Protein AF-A0A5B7C686-F1 (afdb_monomer_lite)

Radius of gyration: 26.51 Å; chains: 1; bounding box: 42×69×51 Å

Structure (mmCIF, N/CA/C/O backbone):
data_AF-A0A5B7C686-F1
#
_entry.id   AF-A0A5B7C686-F1
#
loop_
_atom_site.group_PDB
_atom_site.id
_atom_site.type_symbol
_atom_site.label_atom_id
_atom_site.label_alt_id
_atom_site.label_comp_id
_atom_site.label_asym_id
_atom_site.label_entity_id
_atom_site.label_seq_id
_atom_site.pdbx_PDB_ins_code
_atom_site.Cartn_x
_atom_site.Cartn_y
_atom_site.Cartn_z
_atom_site.occupancy
_atom_site.B_iso_or_equiv
_atom_site.auth_seq_id
_atom_site.auth_comp_id
_atom_site.auth_asym_id
_atom_site.auth_atom_id
_ato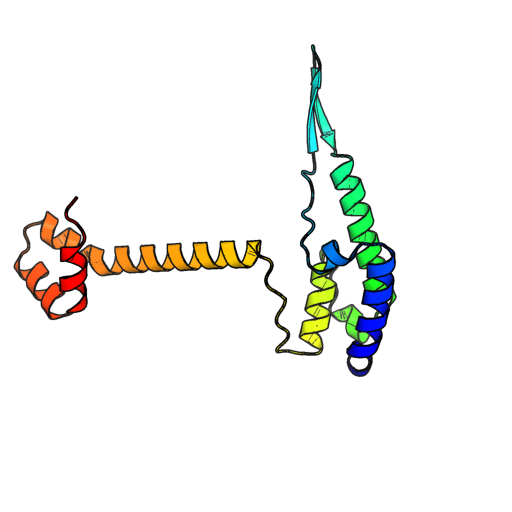m_site.pdbx_PDB_model_num
ATOM 1 N N . THR A 1 1 ? -7.807 11.210 17.046 1.00 77.44 1 THR A N 1
ATOM 2 C CA . THR A 1 1 ? -8.127 10.306 18.167 1.00 77.44 1 THR A CA 1
ATOM 3 C C . THR A 1 1 ? -8.656 9.000 17.616 1.00 77.44 1 THR A C 1
ATOM 5 O O . THR A 1 1 ? -9.300 8.996 16.567 1.00 77.44 1 THR A O 1
ATOM 8 N N . LYS A 1 2 ? -8.427 7.889 18.319 1.00 81.19 2 LYS A N 1
ATOM 9 C CA . LYS A 1 2 ? -8.900 6.559 17.888 1.00 81.19 2 LYS A CA 1
ATOM 10 C C . LYS A 1 2 ? -10.428 6.448 17.800 1.00 81.19 2 LYS A C 1
ATOM 12 O O . LYS A 1 2 ? -10.941 5.749 16.934 1.00 81.19 2 LYS A O 1
ATOM 17 N N . ALA A 1 3 ? -11.152 7.189 18.641 1.00 84.38 3 ALA A N 1
ATOM 18 C CA . ALA A 1 3 ? -12.616 7.189 18.669 1.00 84.38 3 ALA A CA 1
ATOM 19 C C . ALA A 1 3 ? -13.258 7.659 17.349 1.00 84.38 3 ALA A C 1
ATOM 21 O O . ALA A 1 3 ? -14.319 7.166 16.980 1.00 84.38 3 ALA A O 1
ATOM 22 N N . ASN A 1 4 ? -12.607 8.568 16.612 1.00 89.19 4 ASN A N 1
ATOM 23 C CA . ASN A 1 4 ? -13.137 9.095 15.349 1.00 89.19 4 ASN A CA 1
ATOM 24 C C . ASN A 1 4 ? -12.676 8.300 14.111 1.00 89.19 4 ASN A C 1
ATOM 26 O O . ASN A 1 4 ? -12.935 8.698 12.976 1.00 89.19 4 ASN A O 1
ATOM 30 N N . TYR A 1 5 ? -11.969 7.184 14.313 1.00 90.12 5 TYR A N 1
ATOM 31 C CA . TYR A 1 5 ? -11.372 6.413 13.226 1.00 90.12 5 TYR A CA 1
ATOM 32 C C . TYR A 1 5 ? -12.378 5.934 12.165 1.00 90.12 5 TYR A C 1
ATOM 34 O O . TYR A 1 5 ? -12.057 6.069 10.987 1.00 90.12 5 TYR A O 1
ATOM 42 N N . PRO A 1 6 ? -13.584 5.420 12.496 1.00 90.75 6 PRO A N 1
ATOM 43 C CA . PRO A 1 6 ? -14.525 4.967 11.468 1.00 90.75 6 PRO A CA 1
ATOM 44 C C . PRO A 1 6 ? -14.951 6.081 10.503 1.00 90.75 6 PRO A C 1
ATOM 46 O O . PRO A 1 6 ? -14.969 5.870 9.291 1.00 90.75 6 PRO A O 1
ATOM 49 N N . LEU A 1 7 ? -15.239 7.275 11.032 1.00 93.50 7 LEU A N 1
ATOM 50 C CA . LEU A 1 7 ? -15.616 8.436 10.226 1.00 93.50 7 LEU A CA 1
ATOM 51 C C . LEU A 1 7 ? -14.431 8.936 9.396 1.00 93.50 7 LEU A C 1
ATOM 53 O O . LEU A 1 7 ? -14.562 9.112 8.186 1.00 93.50 7 LEU A O 1
ATOM 57 N N . TRP A 1 8 ? -13.266 9.093 10.030 1.00 94.81 8 TRP A N 1
ATOM 58 C CA . TRP A 1 8 ? -12.029 9.474 9.348 1.00 94.81 8 TRP A CA 1
ATOM 59 C C . TRP A 1 8 ? -11.700 8.510 8.200 1.00 94.81 8 TRP A C 1
ATOM 61 O O . TRP A 1 8 ? -11.394 8.939 7.091 1.00 94.81 8 TRP A O 1
ATOM 71 N N . LYS A 1 9 ? -11.832 7.199 8.432 1.00 93.50 9 LYS A N 1
ATOM 72 C CA . LYS A 1 9 ? -11.572 6.166 7.426 1.00 93.50 9 LYS A CA 1
ATOM 73 C C . LYS A 1 9 ? -12.513 6.312 6.234 1.00 93.50 9 LYS A C 1
ATOM 75 O O . LYS A 1 9 ? -12.054 6.209 5.101 1.00 93.50 9 LYS A O 1
ATOM 80 N N . ALA A 1 10 ? -13.802 6.554 6.474 1.00 94.12 10 ALA A N 1
ATOM 81 C CA . ALA A 1 10 ? -14.776 6.769 5.406 1.00 94.12 10 ALA A CA 1
ATOM 82 C C . ALA A 1 10 ? -14.448 8.025 4.580 1.00 94.12 10 ALA A C 1
ATOM 84 O O . ALA A 1 10 ? -14.434 7.961 3.352 1.00 94.12 10 ALA A O 1
ATOM 85 N N . GLN A 1 11 ? -14.110 9.136 5.242 1.00 96.19 11 GLN A N 1
ATOM 86 C CA . GLN A 1 11 ? -13.698 10.377 4.576 1.00 96.19 11 GLN A CA 1
ATOM 87 C C . GLN A 1 11 ? -12.432 10.174 3.741 1.00 96.19 11 GLN A C 1
ATOM 89 O O . GLN A 1 11 ? -12.380 10.582 2.581 1.00 96.19 11 GLN A O 1
ATOM 94 N N . MET A 1 12 ? -11.434 9.488 4.299 1.00 95.94 12 MET A N 1
ATOM 95 C CA . MET A 1 12 ? -10.189 9.251 3.587 1.00 95.94 12 MET A CA 1
ATOM 96 C C . MET A 1 12 ? -10.340 8.295 2.415 1.00 95.94 12 MET A C 1
ATOM 98 O O . MET A 1 12 ? -9.783 8.556 1.352 1.00 95.94 12 MET A O 1
ATOM 102 N N . LEU A 1 13 ? -11.111 7.217 2.571 1.00 95.12 13 LEU A N 1
ATOM 103 C CA . LEU A 1 13 ? -11.419 6.326 1.454 1.00 95.12 13 LEU A CA 1
ATOM 104 C C . LEU A 1 13 ? -12.151 7.075 0.340 1.00 95.12 13 LEU A C 1
ATOM 106 O O . LEU A 1 13 ? -11.816 6.861 -0.819 1.00 95.12 13 LEU A O 1
ATOM 110 N N . SER A 1 14 ? -13.074 7.982 0.677 1.00 95.62 14 SER A N 1
ATOM 111 C CA . SER A 1 14 ? -13.755 8.820 -0.313 1.00 95.62 14 SER A CA 1
ATOM 112 C C . SER A 1 14 ? -12.762 9.668 -1.114 1.00 95.62 14 SER A C 1
ATOM 114 O O . SER A 1 14 ? -12.803 9.624 -2.341 1.00 95.62 14 SER A O 1
ATOM 116 N N . LEU A 1 15 ? -11.843 10.379 -0.450 1.00 96.50 15 LEU A N 1
ATOM 117 C CA . LEU A 1 15 ? -10.828 11.206 -1.120 1.00 96.50 15 LEU A CA 1
ATOM 118 C C . LEU A 1 15 ? -9.864 10.373 -1.976 1.00 96.50 15 LEU A C 1
ATOM 120 O O . LEU A 1 15 ? -9.534 10.734 -3.096 1.00 96.50 15 LEU A O 1
ATOM 124 N N . ILE A 1 16 ? -9.391 9.244 -1.453 1.00 95.56 16 ILE A N 1
ATOM 125 C CA . ILE A 1 16 ? -8.451 8.380 -2.178 1.00 95.56 16 ILE A CA 1
ATOM 126 C C . ILE A 1 16 ? -9.146 7.734 -3.386 1.00 95.56 16 ILE A C 1
ATOM 128 O O . ILE A 1 16 ? -8.524 7.547 -4.431 1.00 95.56 16 ILE A O 1
ATOM 132 N N . SER A 1 17 ? -10.434 7.403 -3.255 1.00 95.19 17 SER A N 1
ATOM 133 C CA . SER A 1 17 ? -11.230 6.836 -4.344 1.00 95.19 17 SER A CA 1
ATOM 134 C C . SER A 1 17 ? -11.533 7.833 -5.455 1.00 95.19 17 SER A C 1
ATOM 136 O O . SER A 1 1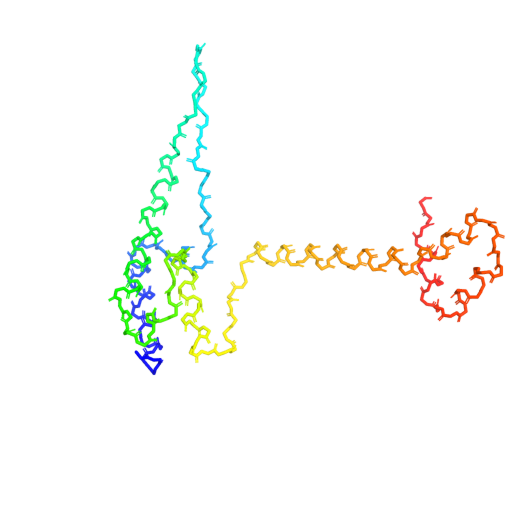7 ? -11.544 7.425 -6.608 1.00 95.19 17 SER A O 1
ATOM 138 N N . SER A 1 18 ? -11.713 9.125 -5.148 1.00 96.69 18 SER A N 1
ATOM 139 C CA . SER A 1 18 ? -11.974 10.139 -6.181 1.00 96.69 18 SER A CA 1
ATOM 140 C C . SER A 1 18 ? -10.786 10.378 -7.115 1.00 96.69 18 SER A C 1
ATOM 142 O O . SER A 1 18 ? -10.952 11.007 -8.150 1.00 96.69 18 SER A O 1
ATOM 144 N N . GLU A 1 19 ? -9.610 9.873 -6.747 1.00 95.31 19 GLU A N 1
ATOM 145 C CA . GLU A 1 19 ? -8.352 10.001 -7.490 1.00 95.31 19 GLU A CA 1
ATOM 146 C C . GLU A 1 19 ? -7.868 8.644 -8.040 1.00 95.31 19 GLU A C 1
ATOM 148 O O . GLU A 1 19 ? -6.736 8.524 -8.501 1.00 95.31 19 GLU A O 1
ATOM 153 N N . ASP A 1 20 ? -8.695 7.594 -7.948 1.00 94.12 20 ASP A N 1
ATOM 154 C CA . ASP A 1 20 ? -8.369 6.223 -8.371 1.00 94.12 20 ASP A CA 1
ATOM 155 C C . ASP A 1 20 ? -7.124 5.618 -7.681 1.00 94.12 20 ASP A C 1
ATOM 157 O O . ASP A 1 20 ? -6.450 4.722 -8.196 1.00 94.12 20 ASP A O 1
ATOM 161 N N . LEU A 1 21 ? -6.826 6.053 -6.452 1.00 95.25 21 LEU A N 1
ATOM 162 C CA . LEU A 1 21 ? -5.604 5.678 -5.729 1.00 95.25 21 LEU A CA 1
ATOM 163 C C . LEU A 1 21 ? -5.782 4.543 -4.707 1.00 95.25 21 LEU A C 1
ATOM 165 O O . LEU A 1 21 ? -4.830 4.172 -4.016 1.00 95.25 21 LEU A O 1
ATOM 169 N N . LEU A 1 22 ? -6.971 3.936 -4.610 1.00 92.50 22 LEU A N 1
ATOM 170 C CA . LEU A 1 22 ? -7.261 2.870 -3.631 1.00 92.50 22 LEU A CA 1
ATOM 171 C C . LEU A 1 22 ? -6.309 1.673 -3.743 1.00 92.50 22 LEU A C 1
ATOM 173 O O . LEU A 1 22 ? -5.985 1.019 -2.752 1.00 92.50 22 LEU A O 1
ATOM 177 N N . ALA A 1 23 ? -5.819 1.418 -4.949 1.00 89.31 23 ALA A N 1
ATOM 178 C CA . ALA A 1 23 ? -4.915 0.325 -5.252 1.00 89.31 23 ALA A CA 1
ATOM 179 C C . ALA A 1 23 ? -3.551 0.444 -4.524 1.00 89.31 23 ALA A C 1
ATOM 181 O O . ALA A 1 23 ? -2.900 -0.567 -4.255 1.00 89.31 23 ALA A O 1
ATOM 182 N N . PHE A 1 24 ? -3.145 1.654 -4.114 1.00 90.75 24 PHE A N 1
ATOM 183 C CA . PHE A 1 24 ? -1.979 1.873 -3.245 1.00 90.75 24 PHE A CA 1
ATOM 184 C C . PHE A 1 24 ? -2.258 1.488 -1.788 1.00 90.75 24 PHE A C 1
ATOM 186 O O . PHE A 1 24 ? -1.386 0.933 -1.124 1.00 90.75 24 PHE A O 1
ATOM 193 N N . ILE A 1 25 ? -3.473 1.747 -1.296 1.00 90.12 25 ILE A N 1
ATOM 194 C CA . ILE A 1 25 ? -3.885 1.419 0.077 1.00 90.12 25 ILE A CA 1
ATOM 195 C C . ILE A 1 25 ? -4.049 -0.086 0.253 1.00 90.12 25 ILE A C 1
ATOM 197 O O . ILE A 1 25 ? -3.579 -0.645 1.240 1.00 90.12 25 ILE A O 1
ATOM 201 N N . TYR A 1 26 ? -4.659 -0.752 -0.726 1.00 87.00 26 TYR A N 1
ATOM 202 C CA . TYR A 1 26 ? -4.776 -2.212 -0.742 1.00 87.00 26 TYR A CA 1
ATOM 203 C C . TYR A 1 26 ? -3.488 -2.908 -1.200 1.00 87.00 26 TYR A C 1
ATOM 205 O O . TYR A 1 26 ? -3.395 -4.130 -1.157 1.00 87.00 26 TYR A O 1
ATOM 213 N N . GLY A 1 27 ? -2.496 -2.132 -1.651 1.00 82.94 27 GLY A N 1
ATOM 214 C CA . GLY A 1 27 ? -1.207 -2.601 -2.154 1.00 82.94 27 GLY A CA 1
ATOM 215 C C . GLY A 1 27 ? -1.315 -3.606 -3.297 1.00 82.94 27 GLY A C 1
ATOM 216 O O . GLY A 1 27 ? -0.490 -4.511 -3.410 1.00 82.94 27 GLY A O 1
ATOM 217 N N . THR A 1 28 ? -2.322 -3.431 -4.150 1.00 85.62 28 THR A N 1
ATOM 218 C CA . THR A 1 28 ? -2.432 -4.140 -5.427 1.00 85.62 28 THR A CA 1
ATOM 219 C C . THR A 1 28 ? -1.507 -3.530 -6.485 1.00 85.62 28 THR A C 1
ATOM 221 O O . THR A 1 28 ? -1.114 -4.225 -7.420 1.00 85.62 28 THR A O 1
ATOM 224 N N . VAL A 1 29 ? -1.094 -2.266 -6.319 1.00 85.81 29 VAL A N 1
ATOM 225 C CA . VAL A 1 29 ? -0.069 -1.615 -7.153 1.00 85.81 29 VAL A CA 1
ATOM 226 C C . VAL A 1 29 ? 1.317 -1.882 -6.576 1.00 85.81 29 VAL A C 1
ATOM 228 O O . VAL A 1 29 ? 1.640 -1.442 -5.472 1.00 85.81 29 VAL A O 1
ATOM 231 N N . LYS A 1 30 ? 2.163 -2.566 -7.351 1.00 87.06 30 LYS A N 1
ATOM 232 C CA . LYS A 1 30 ? 3.572 -2.795 -7.008 1.00 87.06 30 LYS A CA 1
ATOM 233 C C . LYS A 1 30 ? 4.455 -1.646 -7.483 1.00 87.06 30 LYS A C 1
ATOM 235 O O . LYS A 1 30 ? 4.175 -1.029 -8.507 1.00 87.06 30 LYS A O 1
ATOM 240 N N . ALA A 1 31 ? 5.548 -1.410 -6.760 1.00 90.06 31 ALA A N 1
ATOM 241 C CA . ALA A 1 31 ? 6.585 -0.485 -7.193 1.00 90.06 31 ALA A CA 1
ATOM 242 C C . ALA A 1 31 ? 7.238 -0.995 -8.495 1.00 90.06 31 ALA A C 1
ATOM 244 O O . ALA A 1 31 ? 7.701 -2.141 -8.520 1.00 90.06 31 ALA A O 1
ATOM 245 N N . PRO A 1 32 ? 7.303 -0.175 -9.559 1.00 93.19 32 PRO A N 1
ATOM 246 C CA . PRO A 1 32 ? 8.071 -0.507 -10.754 1.00 93.19 32 PRO A CA 1
ATOM 247 C C . PRO A 1 32 ? 9.573 -0.645 -10.441 1.00 93.19 32 PRO A C 1
ATOM 249 O O . PRO A 1 32 ? 10.039 -0.119 -9.423 1.00 93.19 32 PRO A O 1
ATOM 252 N N . PRO A 1 33 ? 10.363 -1.299 -11.314 1.00 94.19 33 PRO A N 1
ATOM 253 C CA . PRO A 1 33 ? 11.819 -1.329 -11.186 1.00 94.19 33 PRO A CA 1
ATOM 254 C C . PRO A 1 33 ? 12.384 0.088 -11.090 1.00 94.19 33 PRO A C 1
ATOM 256 O O . PRO A 1 33 ? 11.970 0.958 -11.851 1.00 94.19 33 PRO A O 1
ATOM 259 N N . GLN A 1 34 ? 13.331 0.325 -10.178 1.00 93.88 34 GLN A N 1
ATOM 260 C CA . GLN A 1 34 ? 13.890 1.666 -9.954 1.00 93.88 34 GLN A CA 1
ATOM 261 C C . GLN A 1 34 ? 14.692 2.185 -11.147 1.00 93.88 34 GLN A C 1
ATOM 263 O O . GLN A 1 34 ? 14.755 3.392 -11.381 1.00 93.88 34 GLN A O 1
ATOM 268 N N . SER A 1 35 ? 15.301 1.273 -11.895 1.00 94.50 35 SER A N 1
ATOM 269 C CA . SER A 1 35 ? 16.066 1.568 -13.091 1.00 94.50 35 SER A CA 1
ATOM 270 C C . SER A 1 35 ? 15.637 0.666 -14.239 1.00 94.50 35 SER A C 1
ATOM 272 O O . SER A 1 35 ? 15.157 -0.450 -14.035 1.00 94.50 35 SER A O 1
ATOM 274 N N . ILE A 1 36 ? 15.812 1.177 -15.451 1.00 93.19 36 ILE A N 1
ATOM 275 C CA . ILE A 1 36 ? 15.606 0.448 -16.698 1.00 93.19 36 ILE A CA 1
ATOM 276 C C . ILE A 1 36 ? 16.852 0.578 -17.564 1.00 93.19 36 ILE A C 1
ATOM 278 O O . ILE A 1 36 ? 17.540 1.604 -17.551 1.00 93.19 36 ILE A O 1
ATOM 282 N N . THR A 1 37 ? 17.133 -0.477 -18.319 1.00 93.88 37 THR A N 1
ATOM 283 C CA . THR A 1 37 ? 18.195 -0.483 -19.319 1.00 93.88 37 THR A CA 1
ATOM 284 C C . THR A 1 37 ? 17.609 -0.053 -20.654 1.00 93.88 37 THR A C 1
ATOM 286 O O . THR A 1 37 ? 16.620 -0.621 -21.110 1.00 93.88 37 THR A O 1
ATOM 289 N N . ILE A 1 38 ? 18.221 0.946 -21.281 1.00 89.88 38 ILE A N 1
ATOM 290 C CA . ILE A 1 38 ? 17.912 1.363 -22.646 1.00 89.88 38 ILE A CA 1
ATOM 291 C C . ILE A 1 38 ? 19.049 0.878 -23.536 1.00 89.88 38 ILE A C 1
ATOM 293 O O . ILE A 1 38 ? 20.207 1.254 -23.333 1.00 89.88 38 ILE A O 1
ATOM 297 N N . GLU A 1 39 ? 18.700 0.051 -24.516 1.00 90.62 39 GLU A N 1
ATOM 298 C CA . GLU A 1 39 ? 19.608 -0.402 -25.564 1.00 90.62 39 GLU A CA 1
ATOM 299 C C . GLU A 1 39 ? 19.412 0.459 -26.813 1.00 90.62 39 GLU A C 1
ATOM 301 O O . GLU A 1 39 ? 18.367 0.432 -27.461 1.00 90.62 39 GLU A O 1
ATOM 306 N N . GLU A 1 40 ? 20.429 1.250 -27.139 1.00 85.56 40 GLU A N 1
ATOM 307 C CA . GLU A 1 40 ? 20.534 1.995 -28.390 1.00 85.56 40 GLU A CA 1
ATOM 308 C C . GLU A 1 40 ? 21.627 1.355 -29.265 1.00 85.56 40 GLU A C 1
ATOM 310 O O . GLU A 1 40 ? 22.523 0.693 -28.736 1.00 85.56 40 GLU A O 1
ATOM 315 N N . PRO A 1 41 ? 21.638 1.576 -30.597 1.00 82.69 41 PRO A N 1
ATOM 316 C CA . PRO A 1 41 ? 22.502 0.846 -31.539 1.00 82.69 41 PRO A CA 1
ATOM 317 C C . PRO A 1 41 ? 24.014 0.876 -31.250 1.00 82.69 41 PRO A C 1
ATOM 319 O O . PRO A 1 41 ? 24.771 0.143 -31.881 1.00 82.69 41 PRO A O 1
ATOM 322 N N . ARG A 1 42 ? 24.481 1.765 -30.365 1.00 81.06 42 ARG A N 1
ATOM 323 C CA . ARG A 1 42 ? 25.899 1.935 -30.007 1.00 81.06 42 ARG A CA 1
ATOM 324 C C . ARG A 1 42 ? 26.153 2.061 -28.503 1.00 81.06 42 ARG A C 1
ATOM 326 O O . ARG A 1 42 ? 27.314 2.109 -28.107 1.00 81.06 42 ARG A O 1
ATOM 333 N N . ILE A 1 43 ? 25.109 2.181 -27.680 1.00 79.44 43 ILE A N 1
ATOM 334 C CA . ILE A 1 43 ? 25.229 2.482 -26.249 1.00 79.44 43 ILE A CA 1
ATOM 335 C C . ILE A 1 43 ? 24.114 1.760 -25.493 1.00 79.44 43 ILE A C 1
ATOM 337 O O . ILE A 1 43 ? 22.936 1.929 -25.794 1.00 79.44 43 ILE A O 1
ATOM 341 N N . THR A 1 44 ? 24.495 1.025 -24.454 1.00 88.38 44 THR A N 1
ATOM 342 C CA . THR A 1 44 ? 23.576 0.546 -23.422 1.00 88.38 44 THR A CA 1
ATOM 343 C C . THR A 1 44 ? 23.714 1.455 -22.210 1.00 88.38 44 THR A C 1
ATOM 345 O O . THR A 1 44 ? 24.820 1.640 -21.698 1.00 88.38 44 THR A O 1
ATOM 348 N N . ARG A 1 45 ? 22.609 2.039 -21.742 1.00 89.69 45 ARG A N 1
ATOM 349 C CA . ARG A 1 45 ? 22.602 2.902 -20.551 1.00 89.69 45 ARG A CA 1
ATOM 350 C C . ARG A 1 45 ? 21.547 2.465 -19.549 1.00 89.69 45 ARG A C 1
ATOM 352 O O . ARG A 1 45 ? 20.454 2.062 -19.928 1.00 89.69 45 ARG A O 1
ATOM 359 N N . ILE A 1 46 ? 21.876 2.593 -18.268 1.00 92.19 46 ILE A N 1
ATOM 360 C CA . ILE A 1 46 ? 20.939 2.391 -17.162 1.00 92.19 46 ILE A CA 1
ATOM 361 C C . ILE A 1 46 ? 20.434 3.768 -16.745 1.00 92.19 46 ILE A C 1
ATOM 363 O O . ILE A 1 46 ? 21.231 4.635 -16.385 1.00 92.19 46 ILE A O 1
ATOM 367 N N . ILE A 1 47 ? 19.121 3.975 -16.804 1.00 92.44 47 ILE A N 1
ATOM 368 C CA . ILE A 1 47 ? 18.476 5.213 -16.357 1.00 92.44 47 ILE A CA 1
ATOM 369 C C . ILE A 1 47 ? 17.475 4.923 -15.240 1.00 92.44 47 ILE A C 1
ATOM 371 O O . ILE A 1 47 ? 17.038 3.786 -15.069 1.00 92.44 47 ILE A O 1
ATOM 375 N N . VAL A 1 48 ? 17.094 5.954 -14.483 1.00 93.19 48 VAL A N 1
ATOM 376 C CA . VAL A 1 48 ? 15.979 5.859 -13.530 1.00 93.19 48 VAL A CA 1
ATOM 377 C C . VAL A 1 48 ? 14.686 5.634 -14.307 1.00 93.19 48 VAL A C 1
ATOM 379 O O . VAL A 1 48 ? 14.449 6.292 -15.318 1.00 93.19 48 VAL A O 1
ATOM 382 N N . ASN A 1 49 ? 13.852 4.713 -13.832 1.00 95.31 49 ASN A N 1
ATOM 383 C CA . ASN A 1 49 ? 12.563 4.438 -14.448 1.00 95.31 49 ASN A CA 1
ATOM 384 C C . ASN A 1 49 ? 11.573 5.590 -14.171 1.00 95.31 49 ASN A C 1
ATOM 386 O O . ASN A 1 49 ? 11.228 5.819 -13.005 1.00 95.31 49 ASN A O 1
ATOM 390 N N . PRO A 1 50 ? 11.056 6.284 -15.202 1.00 94.06 50 PRO A N 1
ATOM 391 C CA . PRO A 1 50 ? 10.052 7.332 -15.020 1.00 94.06 50 PRO A CA 1
ATOM 392 C C . PRO A 1 50 ? 8.770 6.835 -14.335 1.00 94.06 50 PRO A C 1
ATOM 394 O O . PRO A 1 50 ? 8.167 7.571 -13.551 1.00 94.06 50 PRO A O 1
ATOM 397 N N . GLU A 1 51 ? 8.374 5.581 -14.570 1.00 93.94 51 GLU A N 1
ATOM 398 C CA . GLU A 1 51 ? 7.207 4.974 -13.919 1.00 93.94 51 GLU A CA 1
ATOM 399 C C . GLU A 1 51 ? 7.434 4.793 -12.417 1.00 93.94 51 GLU A C 1
ATOM 401 O O . GLU A 1 51 ? 6.531 5.039 -11.617 1.00 93.94 51 GLU A O 1
ATOM 406 N N . TYR A 1 52 ? 8.654 4.421 -12.012 1.00 93.81 52 TYR A N 1
ATOM 407 C CA . TYR A 1 52 ? 9.013 4.339 -10.598 1.00 93.81 52 TYR A CA 1
ATOM 408 C C . TYR A 1 52 ? 8.961 5.716 -9.933 1.00 93.81 52 TYR A C 1
ATOM 410 O O . TYR A 1 52 ? 8.470 5.841 -8.810 1.00 93.81 52 TYR A O 1
ATOM 418 N N . GLU A 1 53 ? 9.422 6.769 -10.611 1.00 95.19 53 GLU A N 1
ATOM 419 C CA . GLU A 1 53 ? 9.309 8.124 -10.071 1.00 95.19 53 GLU A CA 1
ATOM 420 C C . GLU A 1 53 ? 7.856 8.572 -9.921 1.00 95.19 53 GLU A C 1
ATOM 422 O O . GLU A 1 53 ? 7.505 9.146 -8.889 1.00 95.19 53 GLU A O 1
ATOM 427 N N . ALA A 1 54 ? 7.013 8.312 -10.922 1.00 94.44 54 ALA A N 1
ATOM 428 C CA . ALA A 1 54 ? 5.587 8.612 -10.857 1.00 94.44 54 ALA A CA 1
ATOM 429 C C . ALA A 1 54 ? 4.926 7.866 -9.690 1.00 94.44 54 ALA A C 1
ATOM 431 O O . ALA A 1 54 ? 4.306 8.497 -8.833 1.00 94.44 54 ALA A O 1
ATOM 432 N N . TRP A 1 55 ? 5.164 6.556 -9.581 1.00 95.06 55 TRP A N 1
ATOM 433 C CA . TRP A 1 55 ? 4.690 5.734 -8.468 1.00 95.06 55 TRP A CA 1
ATOM 434 C C . TRP A 1 55 ? 5.140 6.290 -7.109 1.00 95.06 55 TRP A C 1
ATOM 436 O O . T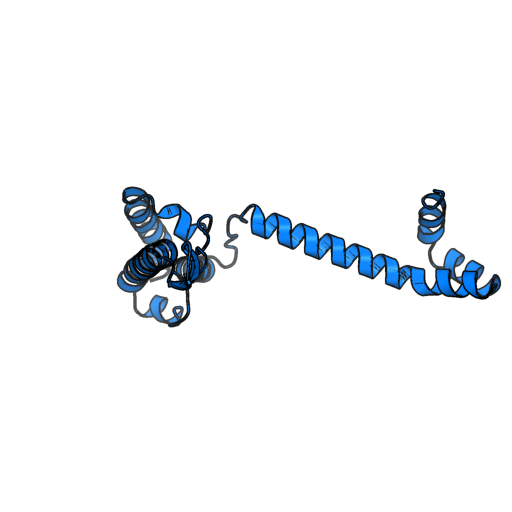RP A 1 55 ? 4.329 6.453 -6.198 1.00 95.06 55 TRP A O 1
ATOM 446 N N . LYS A 1 56 ? 6.420 6.657 -6.981 1.00 93.88 56 LYS A N 1
ATOM 447 C CA . LYS A 1 56 ? 7.002 7.210 -5.750 1.00 93.88 56 LYS A CA 1
ATOM 448 C C . LYS A 1 56 ? 6.403 8.567 -5.375 1.00 93.88 56 LYS A C 1
ATOM 450 O O . LYS A 1 56 ? 6.253 8.851 -4.187 1.00 93.88 56 LYS A O 1
ATOM 455 N N . ARG A 1 57 ? 6.085 9.424 -6.351 1.00 95.06 57 ARG A N 1
ATOM 456 C CA . ARG A 1 57 ? 5.400 10.707 -6.102 1.00 95.06 57 ARG A CA 1
ATOM 457 C C . ARG A 1 57 ? 4.004 10.463 -5.532 1.00 95.06 57 ARG A C 1
ATOM 459 O O . ARG A 1 57 ? 3.671 11.061 -4.512 1.00 95.06 57 ARG A O 1
ATOM 466 N N . THR A 1 58 ? 3.244 9.550 -6.130 1.00 95.19 58 THR A N 1
ATOM 467 C CA . THR A 1 58 ? 1.899 9.178 -5.666 1.00 95.19 58 THR A CA 1
ATOM 468 C C . THR A 1 58 ? 1.922 8.551 -4.273 1.00 95.19 58 THR A C 1
ATOM 470 O O . THR A 1 58 ? 1.137 8.938 -3.410 1.00 95.19 58 THR A O 1
ATOM 473 N N . GLU A 1 59 ? 2.863 7.642 -4.010 1.00 93.06 59 GLU A N 1
ATOM 474 C CA . GLU A 1 59 ? 3.035 7.010 -2.696 1.00 93.06 59 GLU A CA 1
ATOM 475 C C . GLU A 1 59 ? 3.291 8.057 -1.601 1.00 93.06 59 GLU A C 1
ATOM 477 O O . GLU A 1 59 ? 2.590 8.091 -0.586 1.00 93.06 59 GLU A O 1
ATOM 482 N N . LYS A 1 60 ? 4.222 8.986 -1.849 1.00 92.56 60 LYS A N 1
ATOM 483 C CA . LYS A 1 60 ? 4.518 10.089 -0.926 1.00 92.56 60 LYS A CA 1
ATOM 484 C C . LYS A 1 60 ? 3.339 11.037 -0.729 1.00 92.56 60 LYS A C 1
ATOM 486 O O . LYS A 1 60 ? 3.135 11.504 0.390 1.00 92.56 60 LYS A O 1
ATOM 491 N N . LEU A 1 61 ? 2.585 11.332 -1.788 1.00 94.62 61 LEU A N 1
ATOM 492 C CA . LEU A 1 61 ? 1.401 12.188 -1.717 1.00 94.62 61 LEU A CA 1
ATOM 493 C C . LEU A 1 61 ? 0.342 11.574 -0.795 1.00 94.62 61 LEU A C 1
ATOM 495 O O . LEU A 1 61 ? -0.097 12.227 0.149 1.00 94.62 61 LEU A O 1
ATOM 499 N N . LEU A 1 62 ? 0.005 10.300 -1.010 1.00 94.50 62 LEU A N 1
ATOM 500 C CA . LEU A 1 62 ? -0.949 9.566 -0.174 1.00 94.50 62 LEU A CA 1
ATOM 501 C C . LEU A 1 62 ? -0.494 9.491 1.280 1.00 94.50 62 LEU A C 1
ATOM 503 O O . LEU A 1 62 ? -1.288 9.720 2.194 1.00 94.50 62 LEU A O 1
ATOM 507 N N . LYS A 1 63 ? 0.793 9.211 1.505 1.00 91.19 63 LYS A N 1
ATOM 508 C CA . LYS A 1 63 ? 1.381 9.242 2.846 1.00 91.19 63 LYS A CA 1
ATOM 509 C C . LYS A 1 63 ? 1.193 10.618 3.488 1.00 91.19 63 LYS A C 1
ATOM 511 O O . LYS A 1 63 ? 0.784 10.691 4.644 1.00 91.19 63 LYS A O 1
ATOM 516 N N . GLY A 1 64 ? 1.448 11.692 2.741 1.00 92.31 64 GLY A N 1
ATOM 517 C CA . GLY A 1 64 ? 1.243 13.068 3.187 1.00 92.31 64 GLY A CA 1
ATOM 518 C C . GLY A 1 64 ? -0.206 13.362 3.575 1.00 92.31 64 GLY A C 1
ATOM 519 O O . GLY A 1 64 ? -0.434 13.933 4.637 1.00 92.31 64 GLY A O 1
ATOM 520 N N . TRP A 1 65 ? -1.181 12.922 2.776 1.00 94.56 65 TRP A N 1
ATOM 521 C CA . TRP A 1 65 ? -2.607 13.080 3.094 1.00 94.56 65 TRP A CA 1
ATOM 522 C C . TRP A 1 65 ? -3.000 12.357 4.373 1.00 94.56 65 TRP A C 1
ATOM 524 O O . TRP A 1 65 ? -3.651 12.940 5.238 1.00 94.56 65 TRP A O 1
ATOM 534 N N . ILE A 1 66 ? -2.577 11.098 4.510 1.00 92.94 66 ILE A N 1
ATOM 535 C CA . ILE A 1 66 ? -2.882 10.298 5.694 1.00 92.94 66 ILE A CA 1
ATOM 536 C C . ILE A 1 66 ? -2.275 10.980 6.915 1.00 92.94 66 ILE A C 1
ATOM 538 O O . ILE A 1 66 ? -3.030 11.400 7.784 1.00 92.94 66 ILE A O 1
ATOM 542 N N . ILE A 1 67 ? -0.952 11.167 6.948 1.00 91.19 67 ILE A N 1
ATOM 543 C CA . ILE A 1 67 ? -0.226 11.750 8.087 1.00 91.19 67 ILE A CA 1
ATOM 544 C C . ILE A 1 67 ? -0.760 13.142 8.433 1.00 91.19 67 ILE A C 1
ATOM 546 O O . ILE A 1 67 ? -1.035 13.409 9.598 1.00 91.19 67 ILE A O 1
ATOM 550 N N . GLY A 1 68 ? -0.957 14.006 7.435 1.00 92.00 68 GLY A N 1
ATOM 551 C CA . GLY A 1 68 ? -1.436 15.376 7.634 1.00 92.00 68 GLY A CA 1
ATOM 552 C C . GLY A 1 68 ? -2.853 15.470 8.205 1.00 92.00 68 GLY A C 1
ATOM 553 O O . GLY A 1 68 ? -3.229 16.517 8.722 1.00 92.00 68 GLY A O 1
ATOM 554 N N . SER A 1 69 ? -3.629 14.386 8.146 1.00 92.56 69 SER A N 1
ATOM 555 C CA . SER A 1 69 ? -4.979 14.309 8.718 1.00 92.56 69 SER A CA 1
ATOM 556 C C . SER A 1 69 ? -5.031 13.678 10.118 1.00 92.56 69 SER A C 1
ATOM 558 O O . SER A 1 69 ? -6.100 13.639 10.733 1.00 92.56 69 SER A O 1
ATOM 560 N N . LEU A 1 70 ? -3.910 13.159 10.632 1.00 90.81 70 LEU A N 1
ATOM 561 C CA . LEU A 1 70 ? -3.860 12.490 11.933 1.00 90.81 70 LEU A CA 1
ATOM 562 C C . LEU A 1 70 ? -3.654 13.487 13.078 1.00 90.81 70 LEU A C 1
ATOM 564 O O . LEU A 1 70 ? -2.942 14.478 12.959 1.00 90.81 70 LEU A O 1
ATOM 568 N N . SER A 1 71 ? -4.227 13.173 14.241 1.00 87.69 71 SER A N 1
ATOM 569 C CA . SER A 1 71 ? -3.885 13.847 15.500 1.00 87.69 71 SER A CA 1
ATOM 570 C C . SER A 1 71 ? -2.519 13.390 16.022 1.00 87.69 71 SER A C 1
ATOM 572 O O . SER A 1 71 ? -2.130 12.251 15.763 1.00 87.69 71 SER A O 1
ATOM 574 N N . GLU A 1 72 ? -1.865 14.195 16.863 1.00 86.38 72 GLU A N 1
ATOM 575 C CA . GLU A 1 72 ? -0.566 13.879 17.496 1.00 86.38 72 GLU A CA 1
ATOM 576 C C . GLU A 1 72 ? -0.507 12.478 18.130 1.00 86.38 72 GLU A C 1
ATOM 578 O O . GLU A 1 72 ? 0.436 11.728 17.891 1.00 86.38 72 GLU A O 1
ATOM 583 N N . GLU A 1 73 ? -1.564 12.070 18.842 1.00 84.38 73 GLU A N 1
ATOM 584 C CA . GLU A 1 73 ? -1.699 10.725 19.429 1.00 84.38 73 GLU A CA 1
ATOM 585 C C . GLU A 1 73 ? -1.501 9.597 18.397 1.00 84.38 73 GLU A C 1
ATOM 587 O O . GLU A 1 73 ? -0.906 8.562 18.683 1.00 84.38 73 GLU A O 1
ATOM 592 N N . CYS A 1 74 ? -2.014 9.788 17.181 1.00 83.81 74 CYS A N 1
ATOM 593 C CA . CYS A 1 74 ? -1.949 8.804 16.102 1.00 83.81 74 CYS A CA 1
ATOM 594 C C . CYS A 1 74 ? -0.656 8.944 15.282 1.00 83.81 74 CYS A C 1
ATOM 596 O O . CYS A 1 74 ? -0.187 7.957 14.719 1.00 83.81 74 CYS A O 1
ATOM 598 N N . LEU A 1 75 ? -0.053 10.139 15.249 1.00 84.81 75 LEU A N 1
ATOM 599 C CA . LEU A 1 75 ? 1.246 10.379 14.612 1.00 84.81 75 LEU A CA 1
ATOM 600 C C . LEU A 1 75 ? 2.383 9.619 15.297 1.00 84.81 75 LEU A C 1
ATOM 602 O O . LEU A 1 75 ? 3.310 9.199 14.614 1.00 84.81 75 LEU A O 1
ATOM 606 N N . ALA A 1 76 ? 2.283 9.353 16.603 1.00 83.62 76 ALA A N 1
ATOM 607 C CA . ALA A 1 76 ? 3.265 8.552 17.343 1.00 83.62 76 ALA A CA 1
ATOM 608 C C . ALA A 1 76 ? 3.458 7.121 16.788 1.00 83.62 76 ALA A C 1
ATOM 610 O O . ALA A 1 76 ? 4.451 6.462 17.088 1.00 83.62 76 ALA A O 1
ATOM 611 N N . ILE A 1 77 ? 2.517 6.634 15.972 1.00 77.62 77 ILE A N 1
ATOM 612 C CA . ILE A 1 77 ? 2.564 5.312 15.327 1.00 77.62 77 ILE A CA 1
ATOM 613 C C . ILE A 1 77 ? 3.390 5.364 14.024 1.00 77.62 77 ILE A C 1
ATOM 615 O O . ILE A 1 77 ? 3.846 4.338 13.511 1.00 77.62 77 ILE A O 1
ATOM 619 N N . VAL A 1 78 ? 3.614 6.559 13.474 1.00 75.69 78 VAL A N 1
ATOM 620 C CA . VAL A 1 78 ? 4.237 6.765 12.167 1.00 75.69 78 VAL A CA 1
ATOM 621 C C . VAL A 1 78 ? 5.753 6.911 12.300 1.00 75.69 78 VAL A C 1
ATOM 623 O O . VAL A 1 78 ? 6.244 7.740 13.056 1.00 75.69 78 VAL A O 1
ATOM 626 N N . LYS A 1 79 ? 6.509 6.138 11.511 1.00 74.50 79 LYS A N 1
ATOM 627 C CA . LYS A 1 79 ? 7.959 6.299 11.314 1.00 74.50 79 LYS A CA 1
ATOM 628 C C . LYS A 1 79 ? 8.270 6.775 9.896 1.00 74.50 79 LYS A C 1
ATOM 630 O O . LYS A 1 79 ? 7.512 6.537 8.948 1.00 74.50 79 LYS A O 1
ATOM 635 N N . ASP A 1 80 ? 9.436 7.393 9.739 1.00 66.44 80 ASP A N 1
ATOM 636 C CA . ASP A 1 80 ? 9.858 8.046 8.495 1.00 66.44 80 ASP A CA 1
ATOM 637 C C . ASP A 1 80 ? 9.955 7.097 7.290 1.00 66.44 80 ASP A C 1
ATOM 639 O O . ASP A 1 80 ? 9.682 7.506 6.160 1.00 66.44 80 ASP A O 1
ATOM 643 N N . SER A 1 81 ? 10.248 5.812 7.511 1.00 64.31 81 SER A N 1
ATOM 644 C CA . SER A 1 81 ? 10.448 4.805 6.456 1.00 64.31 81 SER A CA 1
ATOM 645 C C . SER A 1 81 ? 9.180 4.083 5.984 1.00 64.31 81 SER A C 1
ATOM 647 O O . SER A 1 81 ? 9.261 3.216 5.115 1.00 64.31 81 SER A O 1
ATOM 649 N N . TYR A 1 82 ? 8.008 4.407 6.530 1.00 80.81 82 TYR A N 1
ATOM 650 C CA . TYR A 1 82 ? 6.783 3.669 6.222 1.00 80.81 82 TYR A CA 1
ATOM 651 C C . TYR A 1 82 ? 6.093 4.130 4.944 1.00 80.81 82 TYR A C 1
ATOM 653 O O . TYR A 1 82 ? 6.062 5.325 4.653 1.00 80.81 82 TYR A O 1
ATOM 661 N N . THR A 1 83 ? 5.512 3.174 4.218 1.00 85.94 83 THR A N 1
ATOM 662 C CA . THR A 1 83 ? 4.655 3.439 3.059 1.00 85.94 83 THR A CA 1
ATOM 663 C C . THR A 1 83 ? 3.268 3.910 3.499 1.00 85.94 83 THR A C 1
ATOM 665 O O . THR A 1 83 ? 2.845 3.640 4.627 1.00 85.94 83 THR A O 1
ATOM 668 N N . ALA A 1 84 ? 2.518 4.555 2.603 1.00 88.75 84 ALA A N 1
ATOM 669 C CA . ALA A 1 84 ? 1.115 4.916 2.845 1.00 88.75 84 ALA A CA 1
ATOM 670 C C . ALA A 1 84 ? 0.269 3.716 3.324 1.00 88.75 84 ALA A C 1
ATOM 672 O O . ALA A 1 84 ? -0.477 3.837 4.297 1.00 88.75 84 ALA A O 1
ATOM 673 N N . ARG A 1 85 ? 0.446 2.536 2.704 1.00 89.44 85 ARG A N 1
ATOM 674 C CA . ARG A 1 85 ? -0.211 1.282 3.119 1.00 89.44 85 ARG A CA 1
ATOM 675 C C . ARG A 1 85 ? 0.161 0.887 4.541 1.00 89.44 85 ARG A C 1
ATOM 677 O O . ARG A 1 85 ? -0.724 0.573 5.325 1.00 89.44 85 ARG A O 1
ATOM 684 N N . TYR A 1 86 ? 1.445 0.928 4.887 1.00 87.38 86 TYR A N 1
ATOM 685 C CA . TYR A 1 86 ? 1.888 0.573 6.233 1.00 87.38 86 TYR A CA 1
ATOM 686 C C . TYR A 1 86 ? 1.266 1.495 7.291 1.00 87.38 86 TYR A C 1
ATOM 688 O O . TYR A 1 86 ? 0.741 1.029 8.296 1.00 87.38 86 TYR A O 1
ATOM 696 N N . VAL A 1 87 ? 1.271 2.812 7.058 1.00 88.81 87 VAL A N 1
ATOM 697 C CA . VAL A 1 87 ? 0.642 3.767 7.988 1.00 88.81 87 VAL A CA 1
ATOM 698 C C . VAL A 1 87 ? -0.860 3.493 8.118 1.00 88.81 87 VAL A C 1
ATOM 700 O O . VAL A 1 87 ? -1.396 3.486 9.226 1.00 88.81 87 VAL A O 1
ATOM 703 N N . TRP A 1 88 ? -1.533 3.219 6.999 1.00 90.69 88 TRP A N 1
ATOM 704 C CA . TRP A 1 88 ? -2.955 2.883 6.968 1.00 90.69 88 TRP A CA 1
ATOM 705 C C . TRP A 1 88 ? -3.290 1.627 7.785 1.00 90.69 88 TRP A C 1
ATOM 707 O O . TRP A 1 88 ? -4.256 1.623 8.556 1.00 90.69 88 TRP A O 1
ATOM 717 N N . THR A 1 89 ? -2.496 0.564 7.640 1.00 88.44 89 THR A N 1
ATOM 718 C CA . THR A 1 89 ? -2.729 -0.721 8.312 1.00 88.44 89 THR A CA 1
ATOM 719 C C . THR A 1 89 ? -2.399 -0.659 9.793 1.00 88.44 89 THR A C 1
ATOM 721 O O . THR A 1 89 ? -3.185 -1.151 10.602 1.00 88.44 89 THR A O 1
ATOM 724 N N . GLU A 1 90 ? -1.303 -0.008 10.181 1.00 87.88 90 GLU A N 1
ATOM 725 C CA . GLU A 1 90 ? -0.960 0.167 11.594 1.00 87.88 90 GLU A CA 1
ATOM 726 C C . GLU A 1 90 ? -1.997 1.011 12.331 1.00 87.88 90 GLU A C 1
ATOM 728 O O . GLU A 1 90 ? -2.388 0.673 13.451 1.00 87.88 90 GLU A O 1
ATOM 733 N N . LEU A 1 91 ? -2.530 2.054 11.690 1.00 88.81 91 LEU A N 1
ATOM 734 C CA . LEU A 1 91 ? -3.622 2.826 12.272 1.00 88.81 91 LEU A CA 1
ATOM 735 C C . LEU A 1 91 ? -4.864 1.948 12.484 1.00 88.81 91 LEU A C 1
ATOM 737 O O . LEU A 1 91 ? -5.454 1.986 13.565 1.00 88.81 91 LEU A O 1
ATOM 741 N N . ALA A 1 92 ? -5.219 1.111 11.503 1.00 88.56 92 ALA A N 1
ATOM 742 C CA . ALA A 1 92 ? -6.341 0.179 11.612 1.00 88.56 92 ALA A CA 1
ATOM 743 C C . ALA A 1 92 ? -6.163 -0.825 12.764 1.00 88.56 92 ALA A C 1
ATOM 745 O O . ALA A 1 92 ? -7.076 -0.997 13.574 1.00 88.56 92 ALA A O 1
ATOM 746 N N . LYS A 1 93 ? -4.970 -1.421 12.887 1.00 87.62 93 LYS A N 1
ATOM 747 C CA . LYS A 1 93 ? -4.611 -2.337 13.983 1.00 87.62 93 LYS A CA 1
ATOM 748 C C . LYS A 1 93 ? -4.634 -1.649 15.347 1.00 87.62 93 LYS A C 1
ATOM 750 O O . LYS A 1 93 ? -5.070 -2.240 16.330 1.00 87.62 93 LYS A O 1
ATOM 755 N N . SER A 1 94 ? -4.204 -0.388 15.415 1.00 86.00 94 SER A N 1
ATOM 756 C CA . SER A 1 94 ? -4.164 0.374 16.670 1.00 86.00 94 SER A CA 1
ATOM 757 C C . SER A 1 94 ? -5.549 0.666 17.261 1.00 86.00 94 SER A C 1
ATOM 759 O O . SER A 1 94 ? -5.650 0.947 18.460 1.00 86.00 94 SER A O 1
ATOM 761 N N . VAL A 1 95 ? -6.586 0.635 16.415 1.00 85.31 95 VAL A N 1
ATOM 762 C CA . VAL A 1 95 ? -7.994 0.866 16.770 1.00 85.31 95 VAL A CA 1
ATOM 763 C C . VAL A 1 95 ? -8.735 -0.457 16.945 1.00 85.31 95 VAL A C 1
ATOM 765 O O . VAL A 1 95 ? -9.548 -0.584 17.856 1.00 85.31 95 VAL A O 1
ATOM 768 N N . ASN A 1 96 ? -8.448 -1.447 16.102 1.00 83.62 96 ASN A N 1
ATOM 769 C CA . ASN A 1 96 ? -9.003 -2.788 16.199 1.00 83.62 96 ASN A CA 1
ATOM 770 C C . ASN A 1 96 ? -7.871 -3.820 16.160 1.00 83.62 96 ASN A C 1
ATOM 772 O O . ASN A 1 96 ? -7.340 -4.125 15.095 1.00 83.62 96 ASN A O 1
ATOM 776 N N . ALA A 1 97 ? -7.549 -4.408 17.313 1.00 74.75 97 ALA A N 1
ATOM 777 C CA . ALA A 1 97 ? -6.507 -5.430 17.425 1.00 74.75 97 ALA A CA 1
ATOM 778 C C . ALA A 1 97 ? -6.806 -6.697 16.598 1.00 74.75 97 ALA A C 1
ATOM 780 O O . ALA A 1 97 ? -5.886 -7.419 16.225 1.00 74.75 97 ALA A O 1
ATOM 781 N N . HIS A 1 98 ? -8.079 -6.946 16.270 1.00 70.81 98 HIS A N 1
ATOM 782 C CA . HIS A 1 98 ? -8.515 -8.038 15.397 1.00 70.81 98 HIS A CA 1
ATOM 783 C C . HIS A 1 98 ? -8.627 -7.621 13.923 1.00 70.81 98 HIS A C 1
ATOM 785 O O . HIS A 1 98 ? -9.242 -8.338 13.133 1.00 70.81 98 HIS A O 1
ATOM 791 N N . TYR A 1 99 ? -8.072 -6.467 13.532 1.00 71.38 99 TYR A N 1
ATOM 792 C CA . TYR A 1 99 ? -8.048 -6.044 12.137 1.00 71.38 99 TYR A CA 1
ATOM 793 C C . TYR A 1 99 ? -7.331 -7.091 11.281 1.00 71.38 99 TYR A C 1
ATOM 795 O O . TYR A 1 99 ? -6.121 -7.289 11.399 1.00 71.38 99 TYR A O 1
ATOM 803 N N . GLN A 1 100 ? -8.091 -7.742 10.404 1.00 62.31 100 GLN A N 1
ATOM 804 C CA . GLN A 1 100 ? -7.542 -8.573 9.347 1.00 62.31 100 GLN A CA 1
ATOM 805 C C . GLN A 1 100 ? -7.482 -7.741 8.076 1.00 62.31 100 GLN A C 1
ATOM 807 O O . GLN A 1 100 ? -8.493 -7.224 7.595 1.00 62.31 100 GLN A O 1
ATOM 812 N N . GLU A 1 101 ? -6.272 -7.573 7.560 1.00 63.59 101 GLU A N 1
ATOM 813 C CA . GLU A 1 101 ? -6.079 -7.018 6.232 1.00 63.59 101 GLU A CA 1
ATOM 814 C C . GLU A 1 101 ? -6.655 -8.007 5.213 1.00 63.59 101 GLU A C 1
ATOM 816 O O . GLU A 1 101 ? -6.508 -9.219 5.378 1.00 63.59 101 GLU A O 1
ATOM 821 N N . ALA A 1 102 ? -7.344 -7.511 4.185 1.00 58.75 102 ALA A N 1
ATOM 822 C CA . ALA A 1 102 ? -7.739 -8.373 3.081 1.00 58.75 102 ALA A CA 1
ATOM 823 C C . ALA A 1 102 ? -6.450 -8.883 2.427 1.00 58.75 102 ALA A C 1
ATOM 825 O O . ALA A 1 102 ? -5.719 -8.096 1.829 1.00 58.75 102 ALA A O 1
ATOM 826 N N . GLU A 1 103 ? -6.147 -10.170 2.608 1.00 54.75 103 GLU A N 1
ATOM 827 C CA . GLU A 1 103 ? -4.933 -10.768 2.059 1.00 54.75 103 GLU A CA 1
ATOM 828 C C . GLU A 1 103 ? -4.918 -10.555 0.549 1.00 54.75 103 GLU A C 1
ATOM 830 O O . GLU A 1 103 ? -5.854 -10.938 -0.164 1.00 54.75 103 GLU A O 1
ATOM 835 N N . THR A 1 104 ? -3.853 -9.934 0.047 1.00 59.94 104 THR A N 1
ATOM 836 C CA . THR A 1 104 ? -3.688 -9.834 -1.398 1.00 59.94 104 THR A CA 1
ATOM 837 C C . THR A 1 104 ? -3.500 -11.245 -1.972 1.00 59.94 104 THR A C 1
ATOM 839 O O . THR A 1 104 ? -2.931 -12.120 -1.309 1.00 59.94 104 THR A O 1
ATOM 842 N N . PRO A 1 105 ? -3.925 -11.509 -3.222 1.00 54.03 105 PRO A N 1
ATOM 843 C CA . PRO A 1 105 ? -3.730 -12.817 -3.854 1.00 54.03 105 PRO A CA 1
ATOM 844 C C . PRO A 1 105 ? -2.272 -13.306 -3.827 1.00 54.03 105 PRO A C 1
ATOM 846 O O . PRO A 1 105 ? -2.014 -14.506 -3.794 1.00 54.03 105 PRO A O 1
ATOM 849 N N . LEU A 1 106 ? -1.321 -12.369 -3.806 1.00 53.06 106 LEU A N 1
ATOM 850 C CA . LEU A 1 106 ? 0.111 -12.634 -3.753 1.00 53.06 106 LEU A CA 1
ATOM 851 C C . LEU A 1 106 ? 0.572 -13.071 -2.363 1.00 53.06 106 LEU A C 1
ATOM 853 O O . LEU A 1 106 ? 1.194 -14.123 -2.268 1.00 53.06 106 LEU A O 1
ATOM 857 N N . GLU A 1 107 ? 0.193 -12.354 -1.301 1.00 60.62 107 GLU A N 1
ATOM 858 C CA . GLU A 1 107 ? 0.499 -12.746 0.088 1.00 60.62 107 GLU A CA 1
ATOM 859 C C . GLU A 1 107 ? -0.104 -14.115 0.418 1.00 60.62 107 GLU A C 1
ATOM 861 O O . GLU A 1 107 ? 0.530 -14.950 1.062 1.00 60.62 107 GLU A O 1
ATOM 866 N N . LYS A 1 108 ? -1.311 -14.391 -0.089 1.00 59.69 108 LYS A N 1
ATOM 867 C CA . LYS A 1 108 ? -1.938 -15.709 0.036 1.00 59.69 108 LYS A CA 1
ATOM 868 C C . LYS A 1 108 ? -1.130 -16.785 -0.694 1.00 59.69 108 LYS A C 1
ATOM 870 O O . LYS A 1 108 ? -0.938 -17.877 -0.161 1.00 59.69 108 LYS A O 1
ATOM 875 N N . SER A 1 109 ? -0.627 -16.482 -1.892 1.00 57.66 109 SER A N 1
ATOM 876 C CA . SER A 1 109 ? 0.206 -17.411 -2.665 1.00 57.66 109 SER A CA 1
ATOM 877 C C . SER A 1 109 ? 1.573 -17.666 -2.021 1.00 57.66 109 SER A C 1
ATOM 879 O O . SER A 1 109 ? 2.045 -18.798 -2.041 1.00 57.66 109 SER A O 1
ATOM 881 N N . GLU A 1 110 ? 2.182 -16.650 -1.410 1.00 68.00 110 GLU A N 1
ATOM 882 C CA . GLU A 1 110 ? 3.474 -16.744 -0.724 1.00 68.00 110 GLU A CA 1
ATOM 883 C C . GLU A 1 110 ? 3.340 -17.539 0.575 1.00 68.00 110 GLU A C 1
ATOM 885 O O . GLU A 1 110 ? 4.058 -18.518 0.751 1.00 68.00 110 GLU A O 1
ATOM 890 N N . LYS A 1 111 ? 2.334 -17.244 1.408 1.00 65.69 111 LYS A N 1
ATOM 891 C CA . LYS A 1 111 ? 2.037 -18.049 2.606 1.00 65.69 111 LYS A CA 1
ATOM 892 C C . LYS A 1 111 ? 1.733 -19.507 2.274 1.00 65.69 111 LYS A C 1
ATOM 894 O O . LYS A 1 111 ? 2.155 -20.404 3.000 1.00 65.69 111 LYS A O 1
ATOM 899 N N . THR A 1 112 ? 1.005 -19.761 1.182 1.00 67.75 112 THR A N 1
ATOM 900 C CA . THR A 1 112 ? 0.701 -21.134 0.744 1.00 67.75 112 THR A CA 1
ATOM 901 C C . THR A 1 112 ? 1.978 -21.871 0.337 1.00 67.75 112 THR A C 1
ATOM 903 O O . THR A 1 112 ? 2.148 -23.030 0.705 1.00 67.75 112 THR A O 1
ATOM 906 N N . LYS A 1 113 ? 2.901 -21.199 -0.367 1.00 66.88 113 LYS A N 1
ATOM 907 C CA . LYS A 1 113 ? 4.211 -21.764 -0.730 1.00 66.88 113 LYS A CA 1
ATOM 908 C C . LYS A 1 113 ? 5.081 -22.026 0.496 1.00 66.88 113 LYS A C 1
ATOM 910 O O . LYS A 1 113 ? 5.591 -23.127 0.629 1.00 66.88 113 LYS A O 1
ATOM 915 N N . GLU A 1 114 ? 5.190 -21.068 1.413 1.00 69.69 114 GLU A N 1
ATOM 916 C CA . GLU A 1 114 ? 5.965 -21.228 2.651 1.00 69.69 114 GLU A CA 1
ATOM 917 C C . GLU A 1 114 ? 5.427 -22.365 3.529 1.00 69.69 114 GLU A C 1
ATOM 919 O O . GLU A 1 114 ? 6.202 -23.124 4.108 1.00 69.69 114 GLU A O 1
ATOM 924 N N . THR A 1 115 ? 4.100 -22.516 3.603 1.00 74.12 115 THR A N 1
ATOM 925 C CA . THR A 1 115 ? 3.463 -23.612 4.348 1.00 74.12 115 THR A CA 1
ATOM 926 C C . THR A 1 115 ? 3.750 -24.957 3.684 1.00 74.12 115 THR A C 1
ATOM 928 O O . THR A 1 115 ? 4.177 -25.884 4.365 1.00 74.12 115 THR A O 1
ATOM 931 N N . ALA A 1 116 ? 3.615 -25.044 2.356 1.00 71.81 116 ALA A N 1
ATOM 932 C CA . ALA A 1 116 ? 3.919 -26.260 1.604 1.00 71.81 116 ALA A CA 1
ATOM 933 C C . ALA A 1 116 ? 5.408 -26.654 1.689 1.00 71.81 116 ALA A C 1
ATOM 935 O O . ALA A 1 116 ? 5.729 -27.825 1.870 1.00 71.81 116 ALA A O 1
ATOM 936 N N . GLU A 1 117 ? 6.329 -25.689 1.611 1.00 76.00 117 GLU A N 1
ATOM 937 C CA . GLU A 1 117 ? 7.772 -25.930 1.755 1.00 76.00 117 GLU A CA 1
ATOM 938 C C . GLU A 1 117 ? 8.154 -26.370 3.174 1.00 76.00 117 GLU A C 1
ATOM 940 O O . GLU A 1 117 ? 9.076 -27.169 3.352 1.00 76.00 117 GLU A O 1
ATOM 945 N N . ARG A 1 118 ? 7.461 -25.855 4.195 1.00 74.88 118 ARG A N 1
ATOM 946 C CA . ARG A 1 118 ? 7.655 -26.276 5.585 1.00 74.88 118 ARG A CA 1
ATOM 947 C C . ARG A 1 118 ? 7.152 -27.699 5.811 1.00 74.88 118 ARG A C 1
ATOM 949 O O . ARG A 1 118 ? 7.873 -28.493 6.403 1.00 74.88 118 ARG A O 1
ATOM 956 N N . GLU A 1 119 ? 5.970 -28.029 5.295 1.00 74.00 119 GLU A N 1
ATOM 957 C CA . GLU A 1 119 ? 5.409 -29.383 5.364 1.00 74.00 119 GLU A CA 1
ATOM 958 C C . GLU A 1 119 ? 6.293 -30.417 4.644 1.00 74.00 119 GLU A C 1
ATOM 960 O O . GLU A 1 119 ? 6.502 -31.512 5.170 1.00 74.00 119 GLU A O 1
ATOM 965 N N . ASP A 1 120 ? 6.869 -30.071 3.486 1.00 77.50 120 ASP A N 1
ATOM 966 C CA . ASP A 1 120 ? 7.796 -30.950 2.758 1.00 77.50 120 ASP A CA 1
ATOM 967 C C . ASP A 1 120 ? 9.100 -31.185 3.541 1.00 77.50 120 ASP A C 1
ATOM 969 O O . ASP A 1 120 ? 9.543 -32.327 3.697 1.00 77.50 120 ASP A O 1
ATOM 973 N N . LYS A 1 121 ? 9.682 -30.128 4.126 1.00 76.06 121 LYS A N 1
ATOM 974 C CA . LYS A 1 121 ? 10.864 -30.247 5.000 1.00 76.06 121 LYS A CA 1
ATOM 975 C C . LYS A 1 121 ? 10.585 -31.111 6.228 1.00 76.06 121 LYS A C 1
ATOM 977 O O . LYS A 1 121 ? 11.369 -32.019 6.509 1.00 76.06 121 LYS A O 1
ATOM 982 N N . ASP 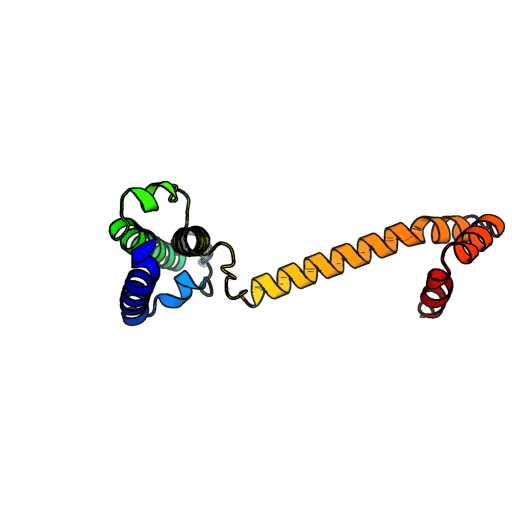A 1 122 ? 9.462 -30.882 6.904 1.00 81.75 122 ASP A N 1
ATOM 983 C CA . ASP A 1 122 ? 9.056 -31.651 8.083 1.00 81.75 122 ASP A CA 1
ATOM 984 C C . ASP A 1 122 ? 8.856 -33.140 7.729 1.00 81.75 122 ASP A C 1
ATOM 986 O O . ASP A 1 122 ? 9.265 -34.028 8.482 1.00 81.75 122 ASP A O 1
ATOM 990 N N . ALA A 1 123 ? 8.292 -33.446 6.553 1.00 79.12 123 ALA A N 1
ATOM 991 C CA . ALA A 1 123 ? 8.147 -34.817 6.066 1.00 79.12 123 ALA A CA 1
ATOM 992 C C . ALA A 1 123 ? 9.501 -35.472 5.731 1.00 79.12 123 ALA A C 1
ATOM 994 O O . ALA A 1 123 ? 9.736 -36.632 6.090 1.00 79.12 123 ALA A O 1
ATOM 995 N N . ILE A 1 124 ? 10.409 -34.748 5.069 1.00 79.00 124 ILE A N 1
ATOM 996 C CA . ILE A 1 124 ? 11.757 -35.236 4.746 1.00 79.00 124 ILE A CA 1
ATOM 997 C C . ILE A 1 124 ? 12.536 -35.557 6.025 1.00 79.00 124 ILE A C 1
ATOM 999 O O . ILE A 1 124 ? 13.136 -36.633 6.113 1.00 79.00 124 ILE A O 1
ATOM 1003 N N . GLU A 1 125 ? 12.511 -34.668 7.018 1.00 83.88 125 GLU A N 1
ATOM 1004 C CA . GLU A 1 125 ? 13.197 -34.874 8.297 1.00 83.88 125 GLU A CA 1
ATOM 1005 C C . GLU A 1 125 ? 12.595 -36.038 9.086 1.00 83.88 125 GLU A C 1
ATOM 1007 O O . GLU A 1 125 ? 13.336 -36.909 9.555 1.00 83.88 125 GLU A O 1
ATOM 1012 N N . ARG A 1 126 ? 11.260 -36.121 9.164 1.00 85.56 126 ARG A N 1
ATOM 1013 C CA . ARG A 1 126 ? 10.552 -37.198 9.871 1.00 85.56 126 ARG A CA 1
ATOM 1014 C C . ARG A 1 126 ? 10.946 -38.583 9.361 1.00 85.56 126 ARG A C 1
ATOM 1016 O O . ARG A 1 126 ? 11.149 -39.490 10.165 1.00 85.56 126 ARG A O 1
ATOM 1023 N N . TYR A 1 127 ? 11.092 -38.752 8.046 1.00 86.31 127 TYR A N 1
ATOM 1024 C CA . TYR A 1 127 ? 11.406 -40.050 7.434 1.00 86.31 127 TYR A CA 1
ATOM 1025 C C . TYR A 1 127 ? 12.892 -40.253 7.096 1.00 86.31 127 TYR A C 1
ATOM 1027 O O . TYR A 1 127 ? 13.268 -41.318 6.592 1.00 86.31 127 TYR A O 1
ATOM 1035 N N . TYR A 1 128 ? 13.766 -39.291 7.401 1.00 86.75 128 TYR A N 1
ATOM 1036 C CA . TYR A 1 128 ? 15.213 -39.427 7.210 1.00 86.75 128 TYR A CA 1
ATOM 1037 C C . TYR A 1 128 ? 15.814 -40.655 7.930 1.00 86.75 128 TYR A C 1
ATOM 1039 O O . TYR A 1 128 ? 16.578 -41.390 7.291 1.00 86.75 128 TYR A O 1
ATOM 1047 N N . PRO A 1 129 ? 15.463 -40.964 9.201 1.00 87.25 129 PRO A N 1
ATOM 1048 C CA . PRO A 1 129 ? 15.977 -42.150 9.889 1.00 87.25 129 PRO A CA 1
ATOM 1049 C C . PRO A 1 129 ? 15.606 -43.455 9.178 1.00 87.25 129 PRO A C 1
ATOM 1051 O O . PRO A 1 129 ? 16.453 -44.335 9.031 1.00 87.25 129 PRO A O 1
ATOM 1054 N N . LEU A 1 130 ? 14.372 -43.547 8.671 1.00 85.88 130 LEU A N 1
ATOM 1055 C CA . LEU A 1 130 ? 13.880 -44.702 7.922 1.00 85.88 130 LEU A CA 1
ATOM 1056 C C . LEU A 1 130 ? 14.668 -44.898 6.618 1.00 85.88 130 LEU A C 1
ATOM 1058 O O . LEU A 1 130 ? 15.172 -45.990 6.360 1.00 85.88 130 LEU A O 1
ATOM 1062 N N . ARG A 1 131 ? 14.854 -43.831 5.825 1.00 82.69 131 ARG A N 1
ATOM 1063 C CA . ARG A 1 131 ? 15.652 -43.878 4.581 1.00 82.69 131 ARG A CA 1
ATOM 1064 C C . ARG A 1 131 ? 17.101 -44.293 4.847 1.00 82.69 131 ARG A C 1
ATOM 1066 O O . ARG A 1 131 ? 17.663 -45.097 4.105 1.00 82.69 131 ARG A O 1
ATOM 1073 N N . LYS A 1 132 ? 17.698 -43.773 5.922 1.00 87.19 132 LYS A N 1
ATOM 1074 C CA . LYS A 1 132 ? 19.067 -44.099 6.341 1.00 87.19 132 LYS A CA 1
ATOM 1075 C C . LYS A 1 132 ? 19.212 -45.563 6.766 1.00 87.19 132 LYS A C 1
ATOM 1077 O O . LYS A 1 132 ? 20.227 -46.170 6.434 1.00 87.19 132 LYS A O 1
ATOM 1082 N N . ALA A 1 133 ? 18.233 -46.121 7.478 1.00 87.00 133 ALA A N 1
ATOM 1083 C CA . ALA A 1 133 ? 18.234 -47.525 7.889 1.00 87.00 133 ALA A CA 1
ATOM 1084 C C . ALA A 1 133 ? 18.115 -48.469 6.678 1.00 87.00 133 ALA A C 1
ATOM 1086 O O . ALA A 1 133 ? 18.922 -49.387 6.545 1.00 87.00 133 ALA A O 1
ATOM 1087 N N . ILE A 1 134 ? 17.212 -48.169 5.733 1.00 84.56 134 ILE A N 1
ATOM 1088 C CA . ILE A 1 134 ? 17.064 -48.922 4.472 1.00 84.56 134 ILE A CA 1
ATOM 1089 C C . ILE A 1 134 ? 18.374 -48.920 3.674 1.00 84.56 134 ILE A C 1
ATOM 1091 O O . ILE A 1 134 ? 18.845 -49.976 3.263 1.00 84.56 134 ILE A O 1
ATOM 1095 N N . ALA A 1 135 ? 19.003 -47.752 3.501 1.00 83.06 135 ALA A N 1
ATOM 1096 C CA . ALA A 1 135 ? 20.264 -47.630 2.763 1.00 83.06 135 ALA A CA 1
ATOM 1097 C C . ALA A 1 135 ? 21.426 -48.409 3.407 1.00 83.06 135 ALA A C 1
ATOM 1099 O O . ALA A 1 135 ? 22.370 -48.795 2.723 1.00 83.06 135 ALA A O 1
ATOM 1100 N N . LYS A 1 136 ? 21.360 -48.634 4.723 1.00 88.31 136 LYS A N 1
ATOM 1101 C CA . LYS A 1 136 ? 22.346 -49.409 5.484 1.00 88.31 136 LYS A CA 1
ATOM 1102 C C . LYS A 1 136 ? 21.998 -50.896 5.612 1.00 88.31 136 LYS A C 1
ATOM 1104 O O . LYS A 1 136 ? 22.812 -51.637 6.152 1.00 88.31 136 LYS A O 1
ATOM 1109 N N . GLY A 1 137 ? 20.819 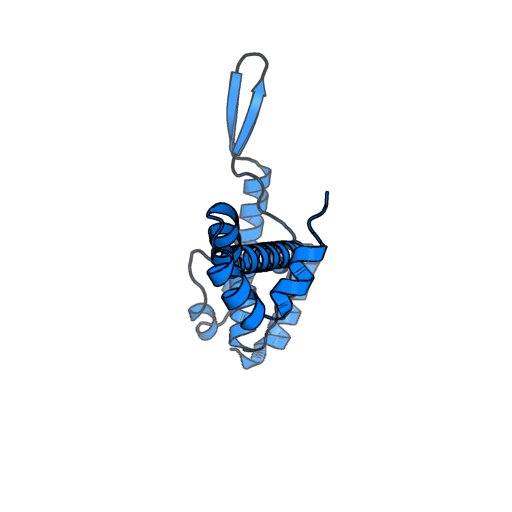-51.327 5.154 1.00 86.44 137 GLY A N 1
ATOM 1110 C CA . GLY A 1 137 ? 20.316 -52.687 5.373 1.00 86.44 137 GLY A CA 1
ATOM 1111 C C . GLY A 1 137 ? 19.956 -52.997 6.834 1.00 86.44 137 GLY A C 1
ATOM 1112 O O . GLY A 1 137 ? 19.898 -54.165 7.210 1.00 86.44 137 GLY A O 1
ATOM 1113 N N . ASP A 1 138 ? 19.730 -51.971 7.661 1.00 90.94 138 ASP A N 1
ATOM 1114 C CA . ASP A 1 138 ? 19.356 -52.095 9.075 1.00 90.94 138 ASP A CA 1
ATOM 1115 C C . ASP A 1 138 ? 17.847 -52.357 9.211 1.00 90.94 138 ASP A C 1
ATOM 1117 O O . ASP A 1 138 ? 17.046 -51.457 9.478 1.00 90.94 138 ASP A O 1
ATOM 1121 N N . TRP A 1 139 ? 17.444 -53.604 8.966 1.00 86.62 139 TRP A N 1
ATOM 1122 C CA . TRP A 1 139 ? 16.037 -54.013 8.995 1.00 86.62 139 TRP A CA 1
ATOM 1123 C C . TRP A 1 139 ? 15.415 -53.974 10.396 1.00 86.62 139 TRP A C 1
ATOM 1125 O O . TRP A 1 139 ? 14.206 -53.782 10.516 1.00 86.62 139 TRP A O 1
ATOM 1135 N N . GLU A 1 140 ? 16.222 -54.091 11.451 1.00 88.75 140 GLU A N 1
ATOM 1136 C CA . GLU A 1 140 ? 15.760 -53.952 12.836 1.00 88.75 140 GLU A CA 1
ATOM 1137 C C . GLU A 1 140 ? 15.426 -52.486 13.157 1.00 88.75 140 GLU A C 1
ATOM 1139 O O . GLU A 1 140 ? 14.372 -52.189 13.728 1.00 88.75 140 GLU A O 1
ATOM 1144 N N . GLY A 1 141 ? 16.260 -51.546 12.698 1.00 85.06 141 GLY A N 1
ATOM 1145 C CA . GLY A 1 141 ? 15.978 -50.111 12.754 1.00 85.06 141 GLY A CA 1
ATOM 1146 C C . GLY A 1 141 ? 14.73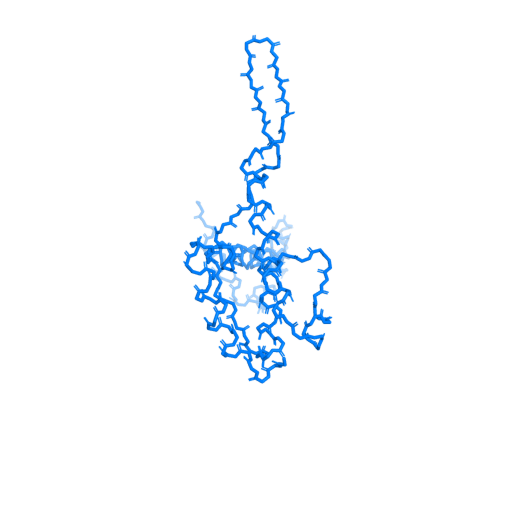9 -49.707 11.947 1.00 85.06 141 GLY A C 1
ATOM 1147 O O . GLY A 1 141 ? 13.949 -48.877 12.406 1.00 85.06 141 GLY A O 1
ATOM 1148 N N . VAL A 1 142 ? 14.525 -50.325 10.779 1.00 84.50 142 VAL A N 1
ATOM 1149 C CA . VAL A 1 142 ? 13.312 -50.138 9.959 1.00 84.50 142 VAL A CA 1
ATOM 1150 C C . VAL A 1 142 ? 12.062 -50.613 10.702 1.00 84.50 142 VAL A C 1
ATOM 1152 O O . VAL A 1 142 ? 11.105 -49.849 10.829 1.00 84.50 142 VAL A O 1
ATOM 1155 N N . ASP A 1 143 ? 12.066 -51.841 11.225 1.00 85.56 143 ASP A N 1
ATOM 1156 C CA . ASP A 1 143 ? 10.921 -52.416 11.944 1.00 85.56 143 ASP A CA 1
ATOM 1157 C C . ASP A 1 143 ? 10.574 -51.604 13.202 1.00 85.56 143 ASP A C 1
ATOM 1159 O O . ASP A 1 143 ? 9.407 -51.295 13.456 1.00 85.56 143 ASP A O 1
ATOM 1163 N N . LYS A 1 144 ? 11.591 -51.149 13.941 1.00 87.69 144 LYS A N 1
ATOM 1164 C CA . LYS A 1 144 ? 11.415 -50.271 15.103 1.00 87.69 144 LYS A CA 1
ATOM 1165 C C . LYS A 1 144 ? 10.753 -48.942 14.734 1.00 87.69 144 LYS A C 1
ATOM 1167 O O . LYS A 1 144 ? 9.847 -48.501 15.442 1.00 87.69 144 LYS A O 1
ATOM 1172 N N . PHE A 1 145 ? 11.179 -48.313 13.636 1.00 85.50 145 PHE A N 1
ATOM 1173 C CA . PHE A 1 145 ? 10.592 -47.056 13.171 1.00 85.50 145 PHE A CA 1
ATOM 1174 C C . PHE A 1 145 ? 9.130 -47.249 12.744 1.00 85.50 145 PHE A C 1
ATOM 1176 O O . PHE A 1 145 ? 8.257 -46.512 13.203 1.00 85.50 145 PHE A O 1
ATOM 1183 N N . LEU A 1 146 ? 8.841 -48.281 11.945 1.00 84.31 146 LEU A N 1
ATOM 1184 C CA . LEU A 1 146 ? 7.488 -48.581 11.456 1.00 84.31 146 LEU A CA 1
ATOM 1185 C C . LEU A 1 146 ? 6.509 -48.952 12.582 1.00 84.31 146 LEU A C 1
ATOM 1187 O O . LEU A 1 146 ? 5.334 -48.601 12.508 1.00 84.31 146 LEU A O 1
ATOM 1191 N N . LYS A 1 147 ? 6.981 -49.615 13.645 1.00 84.25 147 LYS A N 1
ATOM 1192 C CA . LYS A 1 147 ? 6.176 -49.888 14.848 1.00 84.25 147 LYS A CA 1
ATOM 1193 C C . LYS A 1 147 ? 5.864 -48.627 15.654 1.00 84.25 147 LYS A C 1
ATOM 1195 O O . LYS A 1 147 ? 4.816 -48.565 16.289 1.00 84.25 147 LYS A O 1
ATOM 1200 N N . SER A 1 148 ? 6.762 -47.641 15.642 1.00 82.38 148 SER A N 1
ATOM 1201 C CA . SER A 1 148 ? 6.570 -46.371 16.354 1.00 82.38 148 SER A CA 1
ATOM 1202 C C . SER A 1 148 ? 5.716 -45.360 15.584 1.00 82.38 148 SER A C 1
ATOM 1204 O O . SER A 1 148 ? 4.991 -44.584 16.202 1.00 82.38 148 SER A O 1
ATOM 1206 N N . ASP A 1 149 ? 5.760 -45.388 14.250 1.00 79.94 149 ASP A N 1
ATOM 1207 C CA . ASP A 1 149 ? 5.033 -44.466 13.381 1.00 79.94 149 ASP A CA 1
ATOM 1208 C C . ASP A 1 149 ? 4.181 -45.237 12.366 1.00 79.94 149 ASP A C 1
ATOM 1210 O O . ASP A 1 149 ? 4.598 -45.520 11.241 1.00 79.94 149 ASP A O 1
ATOM 1214 N N . SER A 1 150 ? 2.949 -45.565 12.763 1.00 71.62 150 SER A N 1
ATOM 1215 C CA . SER A 1 150 ? 2.001 -46.285 11.901 1.00 71.62 150 SER A CA 1
ATOM 1216 C C . SER A 1 150 ? 1.665 -45.537 10.598 1.00 71.62 150 SER A C 1
ATOM 1218 O O . SER A 1 150 ? 1.303 -46.175 9.608 1.00 71.62 150 SER A O 1
ATOM 1220 N N . ALA A 1 151 ? 1.846 -44.209 10.546 1.00 71.69 151 ALA A N 1
ATOM 1221 C CA . ALA A 1 151 ? 1.626 -43.411 9.338 1.00 71.69 151 ALA A CA 1
ATOM 1222 C C . ALA A 1 151 ? 2.723 -43.626 8.274 1.00 71.69 151 ALA A C 1
ATOM 1224 O O . ALA A 1 151 ? 2.469 -43.453 7.077 1.00 71.69 151 ALA A O 1
ATOM 1225 N N . ALA A 1 152 ? 3.910 -44.092 8.677 1.00 65.44 152 ALA A N 1
ATOM 1226 C CA . ALA A 1 152 ? 5.020 -44.417 7.777 1.00 65.44 152 ALA A CA 1
ATOM 1227 C C . ALA A 1 152 ? 4.706 -45.595 6.828 1.00 65.44 152 ALA A C 1
ATOM 1229 O O . ALA A 1 152 ? 5.266 -45.699 5.731 1.00 65.44 152 ALA A O 1
ATOM 1230 N N . ILE A 1 153 ? 3.775 -46.468 7.226 1.00 64.81 153 ILE A N 1
ATOM 1231 C CA . ILE A 1 153 ? 3.330 -47.639 6.451 1.00 64.81 153 ILE A CA 1
ATOM 1232 C C . ILE A 1 153 ? 2.515 -47.206 5.217 1.00 64.81 153 ILE A C 1
ATOM 1234 O O . ILE A 1 153 ? 2.529 -47.873 4.182 1.00 64.81 153 ILE A O 1
ATOM 1238 N N . THR A 1 154 ? 1.822 -46.067 5.294 1.00 61.44 154 THR A N 1
ATOM 1239 C CA . THR A 1 154 ? 1.012 -45.533 4.188 1.00 61.44 154 THR A CA 1
ATOM 1240 C C . THR A 1 154 ? 1.866 -44.737 3.199 1.00 61.44 154 THR A C 1
ATOM 1242 O O . THR A 1 154 ? 1.674 -44.858 1.990 1.00 61.44 154 THR A O 1
ATOM 1245 N N . ALA A 1 155 ? 2.861 -43.986 3.688 1.00 54.81 155 ALA A N 1
ATOM 1246 C CA . ALA A 1 155 ? 3.764 -43.184 2.855 1.00 54.81 155 ALA A CA 1
ATOM 1247 C C . ALA A 1 155 ? 4.642 -44.039 1.919 1.00 54.81 155 ALA A C 1
ATOM 1249 O O . ALA A 1 155 ? 4.932 -43.644 0.791 1.00 54.81 155 ALA A O 1
ATOM 1250 N N . THR A 1 156 ? 5.012 -45.249 2.347 1.00 51.06 156 THR A N 1
ATOM 1251 C CA . THR A 1 156 ? 5.824 -46.191 1.556 1.00 51.06 156 THR A CA 1
ATOM 1252 C C . THR A 1 156 ? 5.071 -46.832 0.387 1.00 51.06 156 THR A C 1
ATOM 1254 O O . THR A 1 156 ? 5.710 -47.306 -0.550 1.00 51.06 156 THR A O 1
ATOM 1257 N N . LYS A 1 157 ? 3.729 -46.803 0.374 1.00 50.75 157 LYS A N 1
ATOM 1258 C CA . LYS A 1 157 ? 2.933 -47.297 -0.766 1.00 50.75 157 LYS A CA 1
ATOM 1259 C C . LYS A 1 157 ? 2.901 -46.335 -1.959 1.00 50.75 157 LYS A C 1
ATOM 1261 O O . LYS A 1 157 ? 2.545 -46.772 -3.048 1.00 50.75 157 LYS A O 1
ATOM 1266 N N . ILE A 1 158 ? 3.259 -45.060 -1.776 1.00 46.78 158 ILE A N 1
ATOM 1267 C CA . ILE A 1 158 ? 3.078 -44.019 -2.807 1.00 46.78 158 ILE A CA 1
ATOM 1268 C C . ILE A 1 158 ? 4.332 -43.822 -3.677 1.00 46.78 158 ILE A C 1
ATOM 1270 O O . ILE A 1 158 ? 4.232 -43.334 -4.798 1.00 46.78 158 ILE A O 1
ATOM 1274 N N . THR A 1 159 ? 5.508 -44.293 -3.263 1.00 44.88 159 THR A N 1
ATOM 1275 C CA . THR A 1 159 ? 6.708 -44.275 -4.117 1.00 44.88 159 THR A CA 1
ATOM 1276 C C . THR A 1 159 ? 6.905 -45.607 -4.830 1.00 44.88 159 THR A C 1
ATOM 1278 O O . THR A 1 159 ? 7.790 -46.391 -4.490 1.00 44.88 159 THR A O 1
ATOM 1281 N N . LYS A 1 160 ? 6.082 -45.853 -5.847 1.00 35.03 160 LYS A N 1
ATOM 1282 C CA . LYS A 1 160 ? 6.455 -46.715 -6.970 1.00 35.03 160 LYS A CA 1
ATOM 1283 C C . LYS A 1 160 ? 6.207 -45.912 -8.247 1.00 35.03 160 LYS A C 1
ATOM 1285 O O . LYS A 1 160 ? 5.069 -45.810 -8.694 1.00 35.03 160 LYS A O 1
ATOM 1290 N N . ALA A 1 161 ? 7.264 -45.250 -8.718 1.00 36.81 161 ALA A N 1
ATOM 1291 C CA . ALA A 1 161 ? 7.354 -44.766 -10.093 1.00 36.81 161 ALA A CA 1
ATOM 1292 C C . ALA A 1 161 ? 7.574 -45.960 -11.030 1.00 36.81 161 ALA A C 1
ATOM 1294 O O . ALA A 1 161 ? 8.221 -46.937 -10.575 1.00 36.81 161 ALA A O 1
#

pLDDT: mean 82.51, std 13.06, range [35.03, 96.69]

Sequence (161 aa):
TKANYPLWKAQMLSLISSEDLLAFIYGTVKAPPQSITIEEPRITRIIVNPEYEAWKRTEKLLKGWIIGSLSEECLAIVKDSYTARYVWTELAKSVNAHYQEAETPLEKSEKTKETAEREDKDAIERYYPLRKAIAKGDWEGVDKFLKSDSAAITATKITKA

Secondary structure (DSSP, 8-state):
-GGGHHHHHHHHHHHHHTTT-HHHHTT-SPPPPSEEEEEETTEEEEEE-HHHHHHHHHHHHHHHHHHHTS-HHHHTT--TT--HHHHHHHHHHHH-TT------HHHHHHHHHHHHHHHHHHHHHHHHHHHHHHHHT-HHHHHHHHHH-TTHHHHTTT---

Organism: Davidia involucrata (NCBI:txid16924)

Foldseek 3Di:
DLVCVVVVVVVLCVVCVVVVNVCQLLVVDDQDDQWDWDDDPPDIDIDGDPSNVVVVVSFVVLLCVLLVPDDPVLNVQDDPPDTSNRSNVSSVCVNPVPDDRPQDPVNVVVVVVVVVVVVVVVVCVLCVQLVVCVVVVVVVSNVVSCVVDVVVVVVVVVPDD